Protein AF-A0A965ESA7-F1 (afdb_monomer_lite)

Structure (mmCIF, N/CA/C/O backbone):
data_AF-A0A965ESA7-F1
#
_entry.id   AF-A0A965ESA7-F1
#
loop_
_atom_site.group_PDB
_atom_s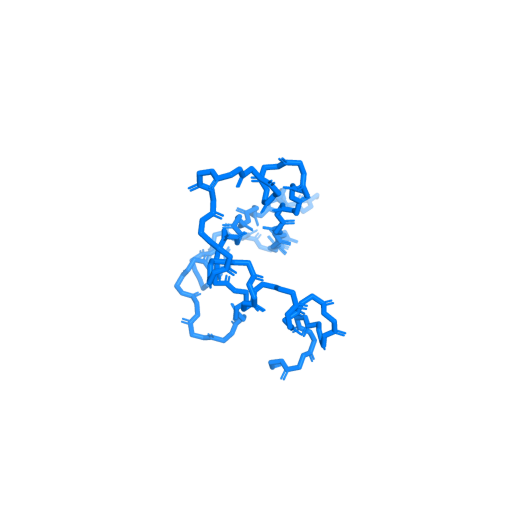ite.id
_atom_site.type_symbol
_atom_site.label_atom_id
_atom_site.label_alt_id
_atom_site.label_comp_id
_atom_site.label_asym_id
_atom_site.label_entity_id
_atom_site.label_seq_id
_atom_site.pdbx_PDB_ins_code
_atom_site.Cartn_x
_atom_site.Cartn_y
_atom_site.Cartn_z
_atom_site.occupancy
_atom_site.B_iso_or_equiv
_atom_site.auth_seq_id
_atom_site.auth_comp_id
_atom_site.auth_asym_id
_atom_site.auth_atom_id
_atom_site.pdbx_PDB_model_num
ATOM 1 N N . MET A 1 1 ? -15.955 15.813 10.462 1.00 80.25 1 MET A N 1
ATOM 2 C CA . MET A 1 1 ? -14.779 15.674 9.576 1.00 80.25 1 MET A CA 1
ATOM 3 C C . MET A 1 1 ? -14.299 14.237 9.669 1.00 80.25 1 MET A C 1
ATOM 5 O O . MET A 1 1 ? -14.237 13.730 10.783 1.00 80.25 1 MET A O 1
ATOM 9 N N . LEU A 1 2 ? -14.028 13.573 8.545 1.00 85.38 2 LEU A N 1
ATOM 10 C CA . LEU A 1 2 ? -13.411 12.244 8.569 1.00 85.38 2 LEU A CA 1
ATOM 11 C C . LEU A 1 2 ? -11.928 12.372 8.964 1.00 85.38 2 LEU A C 1
ATOM 13 O O . LEU A 1 2 ? -11.308 13.382 8.621 1.00 85.38 2 LEU A O 1
ATOM 17 N N . PRO A 1 3 ? -11.357 11.400 9.697 1.00 92.81 3 PRO A N 1
ATOM 18 C CA . PRO A 1 3 ? -9.933 11.404 10.013 1.00 92.81 3 PRO A CA 1
ATOM 19 C C . PRO A 1 3 ? -9.091 11.241 8.736 1.00 92.81 3 PRO A C 1
ATOM 21 O O . PRO A 1 3 ? -9.587 10.714 7.735 1.00 92.81 3 PRO A O 1
ATOM 24 N N . PRO A 1 4 ? -7.818 11.674 8.752 1.00 93.69 4 PRO A N 1
ATOM 25 C CA . PRO A 1 4 ? -6.937 11.511 7.603 1.00 93.69 4 PRO A CA 1
ATOM 26 C C . PRO A 1 4 ? -6.755 10.023 7.256 1.00 93.69 4 PRO A C 1
ATOM 28 O O . PRO A 1 4 ? -6.747 9.176 8.158 1.00 93.69 4 PRO A O 1
ATOM 31 N N . PRO A 1 5 ? -6.600 9.684 5.964 1.00 95.38 5 PRO A N 1
ATOM 32 C CA . PRO A 1 5 ? -6.403 8.306 5.549 1.00 95.38 5 PRO A CA 1
ATOM 33 C C . PRO A 1 5 ? -5.068 7.759 6.059 1.00 95.38 5 PRO A C 1
ATOM 35 O O . PRO A 1 5 ? -4.070 8.476 6.166 1.00 95.38 5 PRO A O 1
ATOM 38 N N . VAL A 1 6 ? -5.031 6.456 6.326 1.00 97.31 6 VAL A N 1
ATOM 39 C CA . VAL A 1 6 ? -3.778 5.757 6.627 1.00 97.31 6 VAL A CA 1
ATOM 40 C C . VAL A 1 6 ? -3.080 5.441 5.309 1.00 97.31 6 VAL A C 1
ATOM 42 O O . VAL A 1 6 ? -3.617 4.704 4.482 1.00 97.31 6 VAL A O 1
ATOM 45 N N . CYS A 1 7 ? -1.887 6.000 5.117 1.00 95.69 7 CYS A N 1
ATOM 46 C CA . CYS A 1 7 ? -1.065 5.738 3.940 1.00 95.69 7 CYS A CA 1
ATOM 47 C C . CYS A 1 7 ? -0.311 4.407 4.084 1.00 95.69 7 CYS A C 1
ATOM 49 O O . CYS A 1 7 ? 0.295 4.138 5.126 1.00 95.69 7 CYS A O 1
ATOM 51 N N . VAL A 1 8 ? -0.336 3.585 3.034 1.00 95.31 8 VAL A N 1
ATOM 52 C CA . VAL A 1 8 ? 0.390 2.315 2.937 1.00 95.31 8 VAL A CA 1
ATOM 53 C C . VAL A 1 8 ? 1.299 2.363 1.722 1.00 95.31 8 VAL A C 1
ATOM 55 O O . VAL A 1 8 ? 0.828 2.375 0.589 1.00 95.31 8 VAL A O 1
ATOM 58 N N . TRP A 1 9 ? 2.609 2.356 1.957 1.00 93.12 9 TRP A N 1
ATOM 59 C CA . TRP A 1 9 ? 3.595 2.296 0.884 1.00 93.12 9 TRP A CA 1
ATOM 60 C C . TRP A 1 9 ? 3.850 0.844 0.466 1.00 93.12 9 TRP A C 1
ATOM 62 O O . TRP A 1 9 ? 4.504 0.074 1.175 1.00 93.12 9 TRP A O 1
ATOM 72 N N . LEU A 1 10 ? 3.339 0.485 -0.706 1.00 88.06 10 LEU A N 1
ATOM 73 C CA . LEU A 1 10 ? 3.637 -0.758 -1.399 1.00 88.06 10 LEU A CA 1
ATOM 74 C C . LEU A 1 10 ? 5.006 -0.602 -2.070 1.00 88.06 10 LEU A C 1
ATOM 76 O O . LEU A 1 10 ? 5.185 0.264 -2.919 1.00 88.06 10 LEU A O 1
ATOM 80 N N . LYS A 1 11 ? 6.000 -1.392 -1.656 1.00 80.56 11 LYS A N 1
ATOM 81 C CA . LYS A 1 11 ? 7.379 -1.276 -2.178 1.00 80.56 11 LYS A CA 1
ATOM 82 C C . LYS A 1 11 ? 7.704 -2.280 -3.280 1.00 80.56 11 LYS A C 1
ATOM 84 O O . LYS A 1 11 ? 8.428 -1.971 -4.214 1.00 80.56 11 LYS A O 1
ATOM 89 N N . ARG A 1 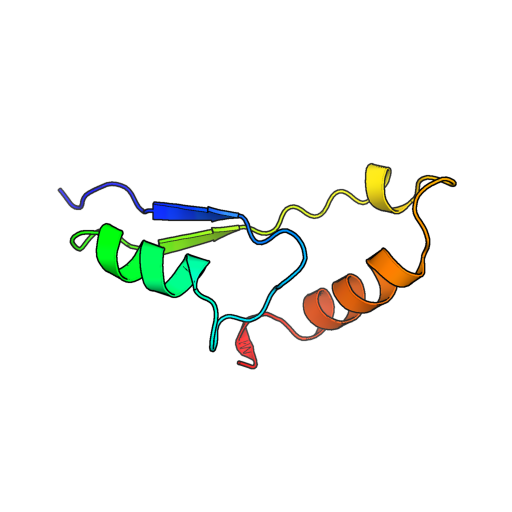12 ? 7.244 -3.518 -3.112 1.00 74.56 12 ARG A N 1
ATOM 90 C CA . ARG A 1 12 ? 7.542 -4.659 -4.000 1.00 74.56 12 ARG A CA 1
ATOM 91 C C . ARG A 1 12 ? 6.370 -5.628 -4.115 1.00 74.56 12 ARG A C 1
ATOM 93 O O . ARG A 1 12 ? 6.247 -6.307 -5.122 1.00 74.56 12 ARG A O 1
ATOM 100 N N . ASP A 1 13 ? 5.533 -5.683 -3.081 1.00 78.12 13 ASP A N 1
ATOM 101 C CA . ASP A 1 13 ? 4.300 -6.457 -3.061 1.00 78.12 13 ASP A CA 1
ATOM 102 C C . ASP A 1 13 ? 3.120 -5.541 -3.397 1.00 78.12 13 ASP A C 1
ATOM 104 O O . ASP A 1 13 ? 2.792 -4.644 -2.618 1.00 78.12 13 ASP A O 1
ATOM 108 N N . LEU A 1 14 ? 2.535 -5.751 -4.574 1.00 81.81 14 LEU A N 1
ATOM 109 C CA . LEU A 1 14 ? 1.396 -4.989 -5.088 1.00 81.81 14 LEU A CA 1
ATOM 110 C C . LEU A 1 14 ? 0.051 -5.686 -4.838 1.00 81.81 14 LEU A C 1
ATOM 112 O O . LEU A 1 14 ? -0.986 -5.177 -5.259 1.00 81.81 14 LEU A O 1
ATOM 116 N N . ARG A 1 15 ? 0.049 -6.839 -4.155 1.00 82.88 15 ARG A N 1
ATOM 117 C CA . ARG A 1 15 ? -1.177 -7.580 -3.842 1.00 82.88 15 ARG A CA 1
ATOM 118 C C . ARG A 1 15 ? -2.018 -6.816 -2.821 1.00 82.88 15 ARG A C 1
ATOM 120 O O . ARG A 1 15 ? -1.493 -6.273 -1.847 1.00 82.88 15 ARG A O 1
ATOM 127 N N . VAL A 1 16 ? -3.337 -6.825 -3.013 1.00 83.88 16 VAL A N 1
ATOM 128 C CA . VAL A 1 16 ? -4.300 -6.279 -2.034 1.00 83.88 16 VAL A CA 1
ATOM 129 C C . VAL A 1 16 ? -4.905 -7.351 -1.130 1.00 83.88 16 VAL A C 1
ATOM 131 O O . VAL A 1 16 ? -5.349 -7.046 -0.024 1.00 83.88 16 VAL A O 1
ATOM 134 N N . THR A 1 17 ? -4.863 -8.607 -1.568 1.00 86.38 17 THR A N 1
ATOM 135 C CA . THR A 1 17 ? -5.311 -9.776 -0.805 1.00 86.38 17 THR A CA 1
ATOM 136 C C . THR A 1 17 ? -4.147 -10.364 -0.012 1.00 86.38 17 THR A C 1
ATOM 138 O O . THR A 1 17 ? -3.022 -10.409 -0.503 1.00 86.38 17 THR A O 1
ATOM 141 N N . ASP A 1 18 ? -4.423 -10.810 1.218 1.00 88.56 18 ASP A N 1
ATOM 142 C CA . ASP A 1 18 ? -3.434 -11.386 2.146 1.00 88.56 18 ASP A CA 1
ATOM 143 C C . ASP A 1 18 ? -2.225 -10.472 2.434 1.00 88.56 18 ASP A C 1
ATOM 145 O O . ASP A 1 18 ? -1.094 -10.906 2.640 1.00 88.56 18 ASP A O 1
ATOM 149 N N . GLN A 1 19 ? -2.468 -9.157 2.454 1.00 90.06 19 GLN A N 1
ATOM 150 C CA . GLN A 1 19 ? -1.441 -8.171 2.760 1.00 90.06 19 GLN A CA 1
ATOM 151 C C . GLN A 1 19 ? -1.628 -7.590 4.170 1.00 90.06 19 GLN A C 1
ATOM 153 O O . GLN A 1 19 ? -2.456 -6.705 4.412 1.00 90.06 19 GLN A O 1
ATOM 158 N N . ALA A 1 20 ? -0.797 -8.049 5.1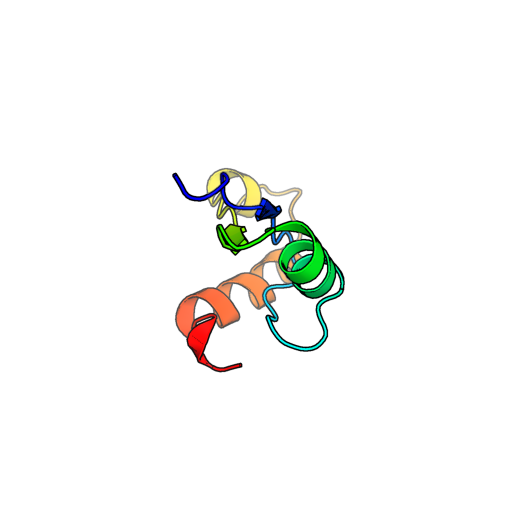09 1.00 93.56 20 ALA A N 1
ATOM 159 C CA . ALA A 1 20 ? -0.752 -7.608 6.502 1.00 93.56 20 ALA A CA 1
ATOM 160 C C . ALA A 1 20 ? -0.679 -6.077 6.680 1.00 93.56 20 ALA A C 1
ATOM 162 O O . ALA A 1 20 ? -1.314 -5.534 7.593 1.00 93.56 20 ALA A O 1
ATOM 163 N N . ALA A 1 21 ? 0.058 -5.365 5.818 1.00 93.12 21 ALA A N 1
ATOM 164 C CA . ALA A 1 21 ? 0.166 -3.904 5.893 1.00 93.12 21 ALA A CA 1
ATOM 165 C C . ALA A 1 21 ? -1.180 -3.210 5.608 1.00 93.12 21 ALA A C 1
ATOM 167 O O . ALA A 1 21 ? -1.593 -2.324 6.362 1.00 93.12 21 ALA A O 1
ATOM 168 N N . LEU A 1 22 ? -1.902 -3.665 4.579 1.00 93.94 22 LEU A N 1
ATOM 169 C CA . LEU A 1 22 ? -3.234 -3.164 4.233 1.00 93.94 22 LEU A CA 1
ATOM 170 C C . LEU A 1 22 ? -4.261 -3.546 5.303 1.00 93.94 22 LEU A C 1
ATOM 172 O O . LEU A 1 22 ? -5.004 -2.684 5.772 1.00 93.94 22 LEU A O 1
ATOM 176 N N . ALA A 1 23 ? -4.240 -4.794 5.781 1.00 94.62 23 ALA A N 1
ATOM 177 C CA . ALA A 1 23 ? -5.115 -5.246 6.864 1.00 94.62 23 ALA A CA 1
ATOM 178 C C . ALA A 1 23 ? -4.932 -4.414 8.148 1.00 94.62 23 ALA A C 1
ATOM 180 O O . ALA A 1 23 ? -5.897 -4.068 8.834 1.00 94.62 23 ALA A O 1
ATOM 181 N N . THR A 1 24 ? -3.690 -4.050 8.467 1.00 96.38 24 THR A N 1
ATOM 182 C CA . THR A 1 24 ? -3.379 -3.181 9.609 1.00 96.38 24 THR A CA 1
ATOM 183 C C . THR A 1 24 ? -3.883 -1.757 9.386 1.00 96.38 24 THR A C 1
ATOM 185 O O . THR A 1 24 ? -4.414 -1.145 10.314 1.00 96.38 24 THR A O 1
ATOM 188 N N . ALA A 1 25 ? -3.759 -1.225 8.170 1.00 95.81 25 ALA A N 1
ATOM 189 C CA . ALA A 1 25 ? -4.240 0.111 7.836 1.00 95.81 25 ALA A CA 1
ATOM 190 C C . ALA A 1 25 ? -5.767 0.222 7.931 1.00 95.81 25 ALA A C 1
ATOM 192 O O . ALA A 1 25 ? -6.264 1.188 8.511 1.00 95.81 25 ALA A O 1
ATOM 193 N N . VAL A 1 26 ? -6.501 -0.799 7.476 1.00 95.50 26 VAL A N 1
ATOM 194 C CA . VAL A 1 26 ? -7.965 -0.881 7.627 1.00 95.50 26 VAL A CA 1
ATOM 195 C C . VAL A 1 26 ? -8.369 -0.819 9.102 1.00 95.50 26 VAL A C 1
ATOM 197 O O . VAL A 1 26 ? -9.263 -0.062 9.470 1.00 95.50 26 VAL A O 1
ATOM 200 N N . LYS A 1 27 ? -7.661 -1.532 9.986 1.00 95.06 27 LYS A N 1
ATOM 201 C CA . LYS A 1 27 ? -7.919 -1.465 11.438 1.00 95.06 27 LYS A CA 1
ATOM 202 C C . LYS A 1 27 ? -7.620 -0.082 12.035 1.00 95.06 27 LYS A C 1
ATOM 204 O O . LYS A 1 27 ? -8.206 0.292 13.048 1.00 95.06 27 LYS A O 1
ATOM 209 N N . ARG A 1 28 ? -6.696 0.678 11.438 1.00 95.56 28 ARG A N 1
ATOM 210 C CA . ARG A 1 28 ? -6.234 1.983 11.944 1.00 95.56 28 ARG A CA 1
ATOM 211 C C . ARG A 1 28 ? -7.002 3.179 11.387 1.00 95.56 28 ARG A C 1
ATOM 213 O O . ARG A 1 28 ? -6.943 4.238 12.004 1.00 95.56 28 ARG A O 1
ATOM 220 N N . CYS A 1 29 ? -7.708 3.041 10.266 1.00 94.19 29 CYS A N 1
ATOM 221 C CA . CYS A 1 29 ? -8.259 4.185 9.538 1.00 94.19 29 CYS A CA 1
ATOM 222 C C . CYS A 1 29 ? -9.428 4.899 10.234 1.00 94.19 29 CYS A C 1
ATOM 224 O O . CYS A 1 29 ? -9.763 6.010 9.833 1.00 94.19 29 CYS A O 1
ATOM 226 N N . ARG A 1 30 ? -10.037 4.302 11.274 1.00 92.06 30 ARG A N 1
ATOM 227 C CA . ARG A 1 30 ? -11.078 4.916 12.133 1.00 92.06 30 ARG A CA 1
ATOM 228 C C . ARG A 1 30 ? -12.191 5.640 11.349 1.00 92.06 30 ARG A C 1
ATOM 230 O O . ARG A 1 30 ? -12.682 6.678 11.778 1.00 92.06 30 ARG A O 1
ATOM 237 N N . GLY A 1 31 ? -12.574 5.095 10.194 1.00 89.25 31 GLY A N 1
ATOM 238 C CA . GLY A 1 31 ? -13.620 5.643 9.325 1.00 89.25 31 GLY A CA 1
ATOM 239 C C . GLY A 1 31 ? -13.150 6.618 8.238 1.00 89.25 31 GLY A C 1
ATOM 240 O O . GLY A 1 31 ? -13.968 6.996 7.413 1.00 89.25 31 GLY A O 1
ATOM 241 N N . GLY A 1 32 ? -11.872 7.009 8.192 1.00 91.38 32 GLY A N 1
ATOM 242 C CA . GLY A 1 32 ? -11.327 7.900 7.156 1.00 91.38 32 GLY A CA 1
ATOM 243 C C . GLY A 1 32 ? -11.092 7.200 5.817 1.00 91.38 32 GLY A C 1
ATOM 244 O O . GLY A 1 32 ? -11.730 7.520 4.820 1.00 91.38 32 GLY A O 1
ATOM 245 N N . GLY A 1 33 ? -10.170 6.234 5.797 1.00 94.69 33 GLY A N 1
ATOM 246 C CA . GLY A 1 33 ? -9.835 5.441 4.609 1.00 94.69 33 GLY A CA 1
ATOM 247 C C . GLY A 1 33 ? -8.397 4.916 4.611 1.00 94.69 33 GLY A C 1
ATOM 248 O O . GLY A 1 33 ? -7.609 5.219 5.511 1.00 94.69 33 GLY A O 1
ATOM 249 N N . VAL A 1 34 ? -8.051 4.125 3.595 1.00 95.88 34 VAL A N 1
ATOM 250 C CA . VAL A 1 34 ? -6.687 3.631 3.350 1.00 95.88 34 VAL A CA 1
ATOM 251 C C . VAL A 1 34 ? -6.235 4.118 1.978 1.00 95.88 34 VAL A C 1
ATOM 253 O O . VAL A 1 34 ? -6.949 3.928 0.998 1.00 95.88 34 VAL A O 1
ATOM 256 N N . LEU A 1 35 ? -5.055 4.734 1.915 1.00 94.62 35 LEU A N 1
ATOM 257 C CA . LEU A 1 35 ? -4.422 5.167 0.670 1.00 94.62 35 LEU A CA 1
ATOM 258 C C . LEU A 1 35 ? -3.205 4.277 0.407 1.00 94.62 35 LEU A C 1
ATOM 260 O O . LEU A 1 35 ? -2.186 4.413 1.080 1.00 94.62 35 LEU A O 1
ATOM 264 N N . ALA A 1 36 ? -3.313 3.358 -0.549 1.00 92.81 36 ALA A N 1
ATOM 265 C CA . ALA A 1 36 ? -2.192 2.527 -0.975 1.00 92.81 36 ALA A CA 1
ATOM 266 C C . ALA A 1 36 ? -1.398 3.244 -2.076 1.00 92.81 36 ALA A C 1
ATOM 268 O O . ALA A 1 36 ? -1.972 3.668 -3.076 1.00 92.81 36 ALA A O 1
ATOM 269 N N . VAL A 1 37 ? -0.086 3.383 -1.888 1.00 91.94 37 VAL A N 1
ATOM 270 C CA . VAL A 1 37 ? 0.808 4.096 -2.807 1.00 91.94 37 VAL A CA 1
ATOM 271 C C . VAL A 1 37 ? 1.946 3.175 -3.213 1.00 91.94 37 VAL A C 1
ATOM 273 O O . VAL A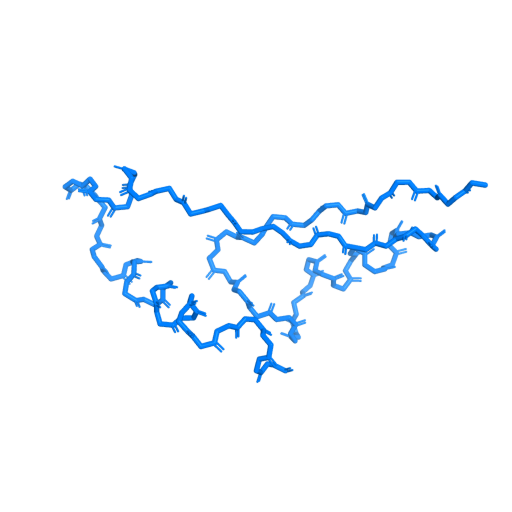 1 37 ? 2.620 2.610 -2.356 1.00 91.94 37 VAL A O 1
ATOM 276 N N . PHE A 1 38 ? 2.186 3.059 -4.513 1.00 86.62 38 PHE A N 1
ATOM 277 C CA . PHE A 1 38 ? 3.410 2.500 -5.076 1.00 86.62 38 PHE A CA 1
ATOM 278 C C . PHE A 1 38 ? 4.173 3.632 -5.764 1.00 86.62 38 PHE A C 1
ATOM 280 O O . PHE A 1 38 ? 3.578 4.414 -6.503 1.00 86.62 38 PHE A O 1
ATOM 287 N N . LEU A 1 39 ? 5.472 3.742 -5.491 1.00 85.38 39 LEU A N 1
ATOM 288 C CA . LEU A 1 39 ? 6.339 4.745 -6.105 1.00 85.38 39 LEU A CA 1
ATOM 289 C C . LEU A 1 39 ? 7.108 4.074 -7.239 1.00 85.38 39 LEU A C 1
ATOM 291 O O . LEU A 1 39 ? 7.895 3.160 -7.000 1.00 85.38 39 LEU A O 1
ATOM 295 N N . TYR A 1 40 ? 6.843 4.513 -8.466 1.00 81.62 40 TYR A N 1
ATOM 296 C CA . TYR A 1 40 ? 7.564 4.070 -9.649 1.00 81.62 40 TYR A CA 1
ATOM 297 C C . TYR A 1 40 ? 8.657 5.086 -9.983 1.00 81.62 40 TYR A C 1
ATOM 299 O O . TYR A 1 40 ? 8.361 6.217 -10.362 1.00 81.62 40 TYR A O 1
ATOM 307 N N . GLU A 1 41 ? 9.915 4.679 -9.827 1.00 84.31 41 GLU A N 1
ATOM 308 C CA . GLU A 1 41 ? 11.091 5.537 -10.002 1.00 84.31 41 GLU A CA 1
ATOM 309 C C . GLU A 1 41 ? 11.952 4.998 -11.159 1.00 84.31 41 GLU A C 1
ATOM 311 O O . GLU A 1 41 ? 12.925 4.280 -10.920 1.00 84.31 41 GLU A O 1
ATOM 316 N N . PRO A 1 42 ? 11.602 5.286 -12.429 1.00 76.31 42 PRO A N 1
ATOM 317 C CA . PRO A 1 42 ? 12.254 4.680 -13.596 1.00 76.31 42 PRO A CA 1
ATOM 318 C C . PRO A 1 42 ? 13.763 4.949 -13.644 1.00 76.31 42 PRO A C 1
ATOM 320 O O . PRO A 1 42 ? 14.528 4.099 -14.091 1.00 76.31 42 PRO A O 1
ATOM 323 N N . GLU A 1 43 ? 14.193 6.099 -13.128 1.00 82.75 43 GLU A N 1
ATOM 324 C CA . GLU A 1 43 ? 15.600 6.500 -13.038 1.00 82.75 43 GLU A CA 1
ATOM 325 C C . GLU A 1 43 ? 16.411 5.613 -12.081 1.00 82.75 43 GLU A C 1
ATOM 327 O O . GLU A 1 43 ? 17.578 5.339 -12.344 1.00 82.75 43 GLU A O 1
ATOM 332 N N . ILE A 1 44 ? 15.798 5.119 -10.998 1.00 79.50 44 ILE A N 1
ATOM 333 C CA . ILE A 1 44 ? 16.429 4.175 -10.060 1.00 79.50 44 ILE A CA 1
ATOM 334 C C . ILE A 1 44 ? 16.402 2.762 -10.643 1.00 79.50 44 ILE A C 1
ATOM 336 O O . ILE A 1 44 ? 17.388 2.032 -10.594 1.00 79.50 44 ILE A O 1
ATOM 340 N N . LEU A 1 45 ? 15.266 2.383 -11.228 1.00 71.81 45 LEU A N 1
ATOM 341 C CA . LEU A 1 45 ? 15.045 1.058 -11.801 1.00 71.81 45 LEU A CA 1
ATOM 342 C C . LEU A 1 45 ? 15.918 0.775 -13.038 1.00 71.81 45 LEU A C 1
ATOM 344 O O . LEU A 1 45 ? 16.104 -0.390 -13.393 1.00 71.81 45 LEU A O 1
ATOM 348 N N . GLY A 1 46 ? 16.420 1.823 -13.696 1.00 72.06 46 GLY A N 1
ATOM 349 C CA . GLY A 1 46 ? 17.333 1.748 -14.836 1.00 72.06 46 GLY A CA 1
ATOM 350 C C . GLY A 1 46 ? 18.823 1.774 -14.479 1.00 72.06 46 GLY A C 1
ATOM 351 O O . GLY A 1 46 ? 19.642 1.789 -15.398 1.00 72.06 46 GLY A O 1
ATOM 352 N N . GLN A 1 47 ? 19.197 1.809 -13.192 1.00 79.50 47 GLN A N 1
ATOM 353 C CA . GLN A 1 47 ? 20.609 1.84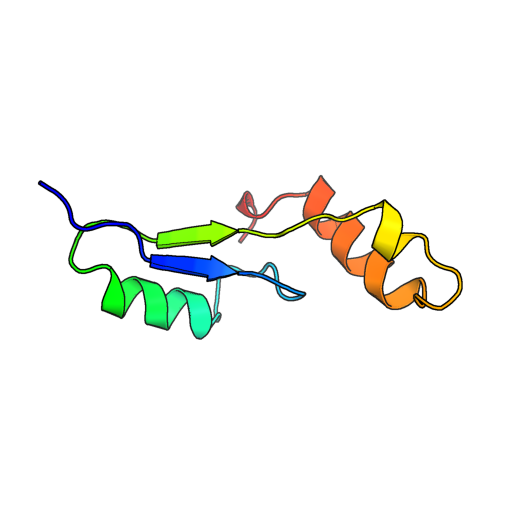9 -12.796 1.00 79.50 47 GLN A CA 1
ATOM 354 C C . GLN A 1 47 ? 21.327 0.510 -13.061 1.00 79.50 47 GLN A C 1
ATOM 356 O O . GLN A 1 47 ? 20.725 -0.547 -12.866 1.00 79.50 47 GLN A O 1
ATOM 361 N N . PRO A 1 48 ? 22.614 0.519 -13.462 1.00 76.06 48 PRO A N 1
ATOM 362 C CA . PRO A 1 48 ? 23.397 -0.695 -13.735 1.00 76.06 48 PRO A CA 1
ATOM 363 C C . PRO A 1 48 ? 23.463 -1.679 -12.559 1.00 76.06 48 PRO A C 1
ATOM 365 O O . PRO A 1 48 ? 23.540 -2.891 -12.752 1.00 76.06 48 PRO A O 1
ATOM 368 N N . GLU A 1 49 ? 23.432 -1.155 -11.336 1.00 77.19 49 GLU A N 1
ATOM 369 C CA . GLU A 1 49 ? 23.478 -1.907 -10.082 1.00 77.19 49 GLU A CA 1
ATOM 370 C C . GLU A 1 49 ? 22.121 -2.541 -9.734 1.00 77.19 49 GLU A C 1
ATOM 372 O O . GLU A 1 49 ? 22.031 -3.409 -8.859 1.00 77.19 49 GLU A O 1
ATOM 377 N N . TRP A 1 50 ? 21.051 -2.124 -10.416 1.00 69.38 50 TRP A N 1
ATOM 378 C CA . TRP A 1 50 ? 19.712 -2.654 -10.230 1.00 69.38 50 TRP A CA 1
ATOM 379 C C . TRP A 1 50 ? 19.496 -3.884 -11.114 1.00 69.38 50 TRP A C 1
ATOM 381 O O . TRP A 1 50 ? 19.336 -3.803 -12.330 1.00 69.38 50 TRP A O 1
ATOM 391 N N . HIS A 1 51 ? 19.466 -5.066 -10.497 1.00 68.00 51 HIS A N 1
ATOM 392 C CA . HIS A 1 51 ? 19.283 -6.310 -11.242 1.00 68.00 51 HIS A CA 1
ATOM 393 C C . HIS A 1 51 ? 17.892 -6.353 -11.906 1.00 68.00 51 HIS A C 1
ATOM 395 O O . HIS A 1 51 ? 16.869 -6.259 -11.226 1.00 68.00 51 HIS A O 1
ATOM 401 N N . ALA A 1 52 ? 17.839 -6.556 -13.227 1.00 63.78 52 ALA A N 1
ATOM 402 C CA . ALA A 1 52 ? 16.609 -6.483 -14.032 1.00 63.78 52 ALA A CA 1
ATOM 403 C C . ALA A 1 52 ? 15.489 -7.459 -13.598 1.00 63.78 52 ALA A C 1
ATOM 405 O O . ALA A 1 52 ? 14.307 -7.243 -13.873 1.00 63.78 52 ALA A O 1
ATOM 406 N N . SER A 1 53 ? 15.836 -8.524 -12.867 1.00 63.94 53 SER A N 1
ATOM 407 C CA . SER A 1 53 ? 14.865 -9.442 -12.254 1.00 63.94 53 SER A CA 1
ATOM 408 C C . SER A 1 53 ? 14.018 -8.788 -11.153 1.00 63.94 53 SER A C 1
ATOM 410 O O . SER A 1 53 ? 12.917 -9.259 -10.878 1.00 63.94 53 SER A O 1
ATOM 412 N N . HIS A 1 54 ? 14.480 -7.689 -10.545 1.00 62.59 54 HIS A N 1
ATOM 413 C CA . HIS A 1 54 ? 13.703 -6.912 -9.576 1.00 62.59 54 HIS A CA 1
ATOM 414 C C . HIS A 1 54 ? 12.621 -6.043 -10.236 1.00 62.59 54 HIS A C 1
ATOM 416 O O . HIS A 1 54 ? 11.628 -5.716 -9.588 1.00 62.59 54 HIS A O 1
ATOM 422 N N . THR A 1 55 ? 12.789 -5.690 -11.514 1.00 62.00 55 THR A N 1
ATOM 423 C CA . THR A 1 55 ? 11.892 -4.817 -12.292 1.00 62.00 55 THR A CA 1
ATOM 424 C C . THR A 1 55 ? 10.896 -5.580 -13.157 1.00 62.00 55 THR A C 1
ATOM 426 O O . THR A 1 55 ? 9.779 -5.102 -13.352 1.00 62.00 55 THR A O 1
ATOM 429 N N . ALA A 1 56 ? 11.273 -6.758 -13.669 1.00 60.38 56 ALA A N 1
ATOM 430 C CA . ALA A 1 56 ? 10.437 -7.539 -14.586 1.00 60.38 56 ALA A CA 1
ATOM 431 C C . ALA A 1 56 ? 9.060 -7.882 -13.985 1.00 60.38 56 ALA A C 1
ATOM 433 O O . ALA A 1 56 ? 8.040 -7.729 -14.649 1.00 60.38 56 ALA A O 1
ATOM 434 N N . PHE A 1 57 ? 9.021 -8.240 -12.698 1.00 58.75 57 PHE A N 1
ATOM 435 C CA . PHE A 1 57 ? 7.768 -8.501 -11.989 1.00 58.75 57 PHE A CA 1
ATOM 436 C C . PHE A 1 57 ? 6.939 -7.223 -11.786 1.00 58.75 57 PHE A C 1
ATOM 438 O O . PHE A 1 57 ? 5.7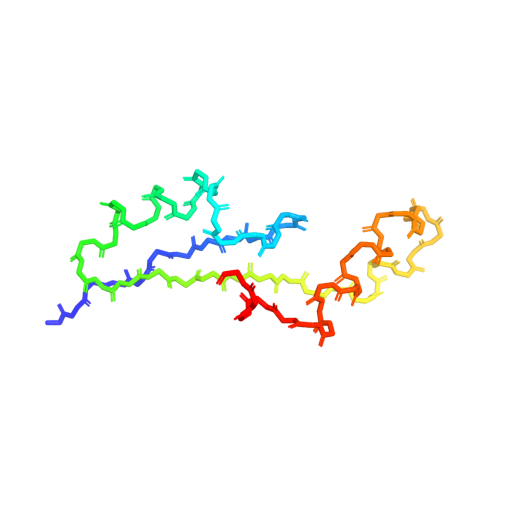29 -7.241 -11.937 1.00 58.75 57 PHE A O 1
ATOM 445 N N . GLN A 1 58 ? 7.563 -6.080 -11.494 1.00 61.16 58 GLN A N 1
ATOM 446 C CA . GLN A 1 58 ? 6.838 -4.825 -11.241 1.00 61.16 58 GLN A CA 1
ATOM 447 C C . GLN A 1 58 ? 6.158 -4.275 -12.506 1.00 61.16 58 GLN A C 1
ATOM 449 O O . GLN A 1 58 ? 5.049 -3.748 -12.431 1.00 61.16 58 GLN A O 1
ATOM 454 N N . GLN A 1 59 ? 6.800 -4.440 -13.667 1.00 60.22 59 GLN A N 1
ATOM 455 C CA . GLN A 1 59 ? 6.280 -4.024 -14.976 1.00 60.22 59 GLN A CA 1
ATOM 456 C C . GLN A 1 59 ? 5.005 -4.792 -15.366 1.00 60.22 59 GLN A C 1
ATOM 458 O O . GLN A 1 59 ? 4.065 -4.202 -15.899 1.00 60.22 59 GLN A O 1
ATOM 463 N N . GLU A 1 60 ? 4.941 -6.093 -15.067 1.00 58.34 60 GLU A N 1
ATOM 464 C CA . GLU A 1 60 ? 3.794 -6.941 -15.418 1.00 58.34 60 GLU A CA 1
ATOM 465 C C . GLU A 1 60 ? 2.526 -6.567 -14.628 1.00 58.34 60 GLU A C 1
ATOM 467 O O . GLU A 1 60 ? 1.441 -6.475 -15.200 1.00 58.34 60 GLU A O 1
ATOM 472 N N . TRP A 1 61 ? 2.666 -6.215 -13.345 1.00 59.12 61 TRP A N 1
ATOM 473 C CA . TRP A 1 61 ? 1.550 -5.738 -12.512 1.00 59.12 61 TRP A CA 1
ATOM 474 C C . TRP A 1 61 ? 1.112 -4.311 -12.842 1.00 59.12 61 TRP A C 1
ATOM 476 O O . TRP A 1 61 ? -0.067 -3.984 -12.712 1.00 59.12 61 TRP A O 1
ATOM 486 N N . HIS A 1 62 ? 2.037 -3.452 -13.281 1.00 56.44 62 HIS A N 1
ATOM 487 C CA . HIS A 1 62 ? 1.705 -2.082 -13.674 1.00 56.44 62 HIS A CA 1
ATOM 488 C C . HIS A 1 62 ? 0.795 -2.046 -14.914 1.00 56.44 62 HIS A C 1
ATOM 490 O O . HIS A 1 62 ? -0.038 -1.151 -15.042 1.00 56.44 62 HIS A O 1
ATOM 496 N N . ARG A 1 63 ? 0.931 -3.032 -15.813 1.00 55.00 63 ARG A N 1
ATOM 497 C CA . ARG A 1 63 ? 0.131 -3.140 -17.042 1.00 55.00 63 ARG A CA 1
ATOM 498 C C . ARG A 1 63 ? -1.260 -3.740 -16.806 1.00 55.00 63 ARG A C 1
ATOM 500 O O . ARG A 1 63 ? -2.215 -3.291 -17.431 1.00 55.00 63 ARG A O 1
ATOM 507 N N . ASP A 1 64 ? -1.371 -4.712 -15.901 1.00 56.50 64 ASP A N 1
ATOM 508 C CA . ASP A 1 64 ? -2.623 -5.442 -15.641 1.00 56.50 64 ASP A CA 1
ATOM 509 C C . ASP A 1 64 ? -3.436 -4.868 -14.458 1.00 56.50 64 ASP A C 1
ATOM 511 O O . ASP A 1 64 ? -4.634 -5.134 -14.338 1.00 56.50 64 ASP A O 1
ATOM 515 N N . GLY A 1 65 ? -2.815 -4.013 -13.638 1.00 53.81 65 GLY A N 1
ATOM 516 C CA . GLY A 1 65 ? -3.455 -3.200 -12.607 1.00 53.81 65 GLY A CA 1
ATOM 517 C C . GLY A 1 65 ? -3.729 -3.920 -11.281 1.00 53.81 65 GLY A C 1
ATOM 518 O O . GLY A 1 65 ? -4.041 -5.105 -11.221 1.00 53.81 65 GLY A O 1
ATOM 519 N N . ILE A 1 66 ? -3.718 -3.140 -10.192 1.00 56.44 66 ILE A N 1
ATOM 520 C CA . ILE A 1 66 ? -4.153 -3.547 -8.836 1.00 56.44 66 ILE A CA 1
ATOM 521 C C . ILE A 1 66 ? -5.626 -4.039 -8.820 1.00 56.44 66 ILE A C 1
ATOM 523 O O . ILE A 1 66 ? -6.061 -4.696 -7.881 1.00 56.44 66 ILE A O 1
ATOM 527 N N . ALA A 1 67 ? -6.396 -3.757 -9.878 1.00 48.28 67 ALA A N 1
ATOM 528 C CA . ALA A 1 67 ? -7.827 -4.042 -10.003 1.00 48.28 67 ALA A CA 1
ATOM 529 C C . ALA A 1 67 ? -8.193 -5.519 -10.259 1.00 48.28 67 ALA A C 1
ATOM 531 O O . ALA A 1 67 ? -9.379 -5.837 -10.298 1.00 48.28 67 ALA A O 1
ATOM 532 N N . ARG A 1 68 ? -7.215 -6.408 -10.476 1.00 48.53 68 ARG A N 1
ATOM 533 C CA . ARG A 1 68 ? -7.462 -7.830 -10.788 1.00 48.53 68 ARG A CA 1
ATOM 534 C C . ARG A 1 68 ? -7.377 -8.779 -9.587 1.00 48.53 68 ARG A C 1
ATOM 536 O O . ARG A 1 68 ? -7.487 -9.989 -9.775 1.00 48.53 68 ARG A O 1
ATOM 543 N N . CYS A 1 69 ? -7.152 -8.242 -8.391 1.00 45.25 69 CYS A N 1
ATOM 544 C CA . CYS A 1 69 ? -7.206 -8.986 -7.134 1.00 45.25 69 CYS A CA 1
ATOM 545 C C . CYS A 1 69 ? -8.625 -9.093 -6.574 1.00 45.25 69 CYS A C 1
ATOM 547 O O . CYS A 1 69 ? -9.409 -8.136 -6.761 1.00 45.25 69 CYS A O 1
#

pLDDT: mean 79.35, std 15.11, range [45.25, 97.31]

Radius of gyration: 14.51 Å; chains: 1; bounding box: 38×27×29 Å

Secondary structure (DSSP, 8-state):
-PPPPEEEEESS---STT-HHHHHHHHHSTTS-EEEEE---HHHHTSTTS-THHHHHHHHHHHH-GGG-

Sequence (69 aa):
MLPPPVCVWLKRDLRVTDQAALATAVKRCRGGGVLAVFLYEPEILGQPEWHASHTAFQQEWHRDGIARC

Foldseek 3Di:
DQDAQAEAEDEQDLAPPPDPSNVVSVVVRRRRYYHYDYDDDVVVCPDPPRDVVSVVVVVVQVVVDNVPD